Protein AF-A0A7U9KRT1-F1 (afdb_monomer)

Nearest PDB structures (foldseek):
  8ajo-assembly1_B  TM=6.894E-01  e=4.470E+00  Homo sapiens
  2a6h-assembly2_N  TM=6.662E-01  e=2.877E+00  Thermus thermophilus
  8t9a-assembly1_B  TM=6.793E-01  e=7.395E+00  Homo sapiens
  6vtw-assembly1_A  TM=4.989E-01  e=4.470E+00  Human respiratory syncytial virus A2
  6l8q-assembly1_G-3  TM=5.501E-01  e=7.876E+00  Myotis davidii

Radius of gyration: 13.51 Å; Cα contacts (8 Å, |Δi|>4): 73; chains: 1; bounding box: 36×38×22 Å

Structure (mmCIF, N/CA/C/O backbone):
data_AF-A0A7U9KRT1-F1
#
_entry.id   AF-A0A7U9KRT1-F1
#
loop_
_atom_site.group_PDB
_atom_site.id
_atom_site.type_symbol
_atom_site.label_atom_id
_atom_site.label_alt_id
_atom_site.label_comp_id
_atom_site.label_asym_id
_atom_site.label_entity_id
_atom_site.label_seq_id
_atom_site.pdbx_PDB_ins_code
_atom_site.Cartn_x
_atom_site.Cartn_y
_atom_site.Cartn_z
_atom_site.occupancy
_atom_site.B_iso_or_equiv
_atom_site.auth_seq_id
_atom_site.auth_comp_id
_atom_site.auth_asym_id
_atom_site.auth_atom_id
_atom_site.pdbx_PDB_model_num
ATOM 1 N N . MET A 1 1 ? -17.775 14.723 3.066 1.00 37.41 1 MET A N 1
ATOM 2 C CA . MET A 1 1 ? -17.312 13.324 3.168 1.00 37.41 1 MET A CA 1
ATOM 3 C C . MET A 1 1 ? -16.003 13.355 3.924 1.00 37.41 1 MET A C 1
ATOM 5 O O . MET A 1 1 ? -15.090 14.024 3.466 1.00 37.41 1 MET A O 1
ATOM 9 N N . SER A 1 2 ? -15.953 12.773 5.122 1.00 44.84 2 SER A N 1
ATOM 10 C CA . SER A 1 2 ? -14.724 12.737 5.917 1.00 44.84 2 SER A CA 1
ATOM 11 C C . SER A 1 2 ? -13.866 11.605 5.362 1.00 44.84 2 SER A C 1
ATOM 13 O O . SER A 1 2 ? -14.017 10.446 5.738 1.00 44.84 2 SER A O 1
ATOM 15 N N . THR A 1 3 ? -13.078 11.917 4.337 1.00 57.53 3 THR A N 1
ATOM 16 C CA . THR A 1 3 ? -12.049 11.018 3.826 1.00 57.53 3 THR A CA 1
ATOM 17 C C . THR A 1 3 ? -11.017 10.916 4.934 1.00 57.53 3 THR A C 1
ATOM 19 O O . THR A 1 3 ? -10.336 11.895 5.219 1.00 57.53 3 THR A O 1
ATOM 22 N N . THR A 1 4 ? -10.941 9.773 5.613 1.00 65.12 4 THR A N 1
ATOM 23 C CA . THR A 1 4 ? -9.819 9.482 6.506 1.00 65.12 4 THR A CA 1
ATOM 24 C C . THR A 1 4 ? -8.541 9.732 5.711 1.00 65.12 4 THR A C 1
ATOM 26 O O . THR A 1 4 ? -8.322 9.078 4.690 1.00 65.12 4 THR A O 1
ATOM 29 N N . GLU A 1 5 ? -7.753 10.733 6.106 1.00 74.81 5 GLU A N 1
ATOM 30 C CA . GLU A 1 5 ? -6.522 11.074 5.400 1.00 74.81 5 GLU A CA 1
ATOM 31 C C . GLU A 1 5 ? -5.567 9.881 5.497 1.00 74.81 5 GLU A C 1
ATOM 33 O O . GLU A 1 5 ? -5.073 9.526 6.567 1.00 74.81 5 GLU A O 1
ATOM 38 N N . LEU A 1 6 ? -5.373 9.197 4.370 1.00 82.00 6 LEU A N 1
ATOM 39 C CA . LEU A 1 6 ? -4.478 8.055 4.275 1.00 82.00 6 LEU A CA 1
ATOM 40 C C . LEU A 1 6 ? -3.035 8.555 4.383 1.00 82.00 6 LEU A C 1
ATOM 42 O O . LEU A 1 6 ? -2.576 9.317 3.532 1.00 82.00 6 LEU A O 1
ATOM 46 N N . VAL A 1 7 ? -2.315 8.108 5.412 1.00 86.00 7 VAL A N 1
ATOM 47 C CA . VAL A 1 7 ? -0.881 8.386 5.561 1.00 86.00 7 VAL A CA 1
ATOM 48 C C . VAL A 1 7 ? -0.102 7.380 4.717 1.00 86.00 7 VAL A C 1
ATOM 50 O O . VAL A 1 7 ? -0.090 6.186 5.020 1.00 86.00 7 VAL A O 1
ATOM 53 N N . TRP A 1 8 ? 0.517 7.862 3.639 1.00 86.44 8 TRP A N 1
ATOM 54 C CA . TRP A 1 8 ? 1.219 7.040 2.653 1.00 86.44 8 TRP A CA 1
ATOM 55 C C . TRP A 1 8 ? 2.713 6.918 2.960 1.00 86.44 8 TRP A C 1
ATOM 57 O O . TRP A 1 8 ? 3.393 7.912 3.209 1.00 86.44 8 TRP A O 1
ATOM 67 N N . PHE A 1 9 ? 3.232 5.695 2.867 1.00 84.62 9 PHE A N 1
ATOM 68 C CA . PHE A 1 9 ? 4.645 5.366 3.033 1.00 84.62 9 PHE A CA 1
ATOM 69 C C . PHE A 1 9 ? 5.199 4.776 1.739 1.00 84.62 9 PHE A C 1
ATOM 71 O O . PHE A 1 9 ? 4.606 3.869 1.153 1.00 84.62 9 PHE A O 1
ATOM 78 N N . LYS A 1 10 ? 6.360 5.265 1.307 1.00 79.06 10 LYS A N 1
ATOM 79 C CA . LYS A 1 10 ? 7.059 4.763 0.121 1.00 79.06 10 LYS A CA 1
ATOM 80 C C . LYS A 1 10 ? 7.956 3.580 0.492 1.00 79.06 10 LYS A C 1
ATOM 82 O O . LYS A 1 10 ? 8.661 3.632 1.497 1.00 79.06 10 LYS A O 1
ATOM 87 N N . SER A 1 11 ? 7.940 2.515 -0.308 1.00 69.25 11 SER A N 1
ATOM 88 C CA . SER A 1 11 ? 8.753 1.319 -0.041 1.00 69.25 11 SER A CA 1
ATOM 89 C C . SER A 1 11 ? 10.253 1.541 -0.287 1.00 69.25 11 SER A C 1
ATOM 91 O O . SER A 1 11 ? 10.636 2.164 -1.278 1.00 69.25 11 SER A O 1
ATOM 93 N N . SER A 1 12 ? 11.110 0.934 0.542 1.00 58.62 12 SER A N 1
ATOM 94 C CA . SER A 1 12 ? 12.578 1.031 0.446 1.00 58.62 12 SER A CA 1
ATOM 95 C C . SER A 1 12 ? 13.215 0.218 -0.695 1.00 58.62 12 SER A C 1
ATOM 97 O O . SER A 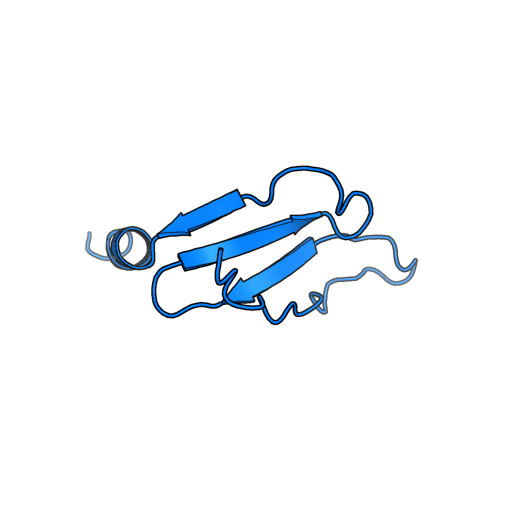1 12 ? 14.370 0.461 -1.022 1.00 58.62 12 SER A O 1
ATOM 99 N N . TYR A 1 13 ? 12.483 -0.690 -1.357 1.00 59.09 13 TYR A N 1
ATOM 100 C CA . TYR A 1 13 ? 12.905 -1.365 -2.606 1.00 59.09 13 TYR A CA 1
ATOM 101 C C . TYR A 1 13 ? 12.700 -0.487 -3.852 1.00 59.09 13 TYR A C 1
ATOM 103 O O . TYR A 1 13 ? 12.335 -0.935 -4.938 1.00 59.09 13 TYR A O 1
ATOM 111 N N . SER A 1 14 ? 12.992 0.799 -3.681 1.00 54.28 14 SER A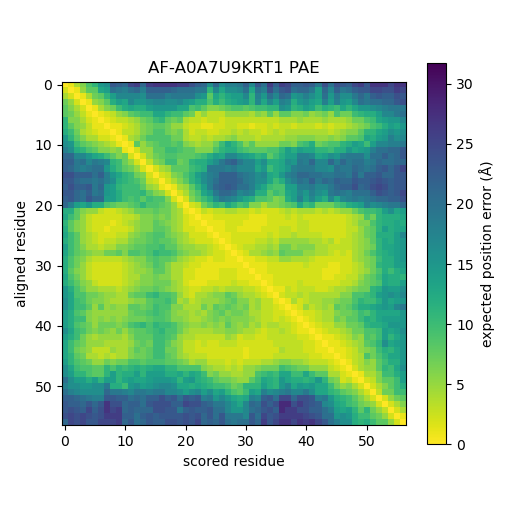 N 1
ATOM 112 C CA . SER A 1 14 ? 13.236 1.721 -4.778 1.00 54.28 14 SER A CA 1
ATOM 113 C C . SER A 1 14 ? 14.632 1.389 -5.306 1.00 54.28 14 SER A C 1
ATOM 115 O O . SER A 1 14 ? 15.628 1.786 -4.707 1.00 54.28 14 SER A O 1
ATOM 117 N N . GLY A 1 15 ? 14.733 0.576 -6.363 1.00 54.00 15 GLY A N 1
ATOM 118 C CA . GLY A 1 15 ? 16.023 0.287 -7.003 1.00 54.00 15 GLY A CA 1
ATOM 119 C C . GLY A 1 15 ? 16.785 1.584 -7.312 1.00 54.00 15 GLY A C 1
ATOM 120 O O . GLY A 1 15 ? 16.166 2.634 -7.474 1.00 54.00 15 GLY A O 1
ATOM 121 N N . SER A 1 16 ? 18.118 1.515 -7.405 1.00 54.28 16 SER A N 1
ATOM 122 C CA . SER A 1 16 ? 19.062 2.654 -7.453 1.00 54.28 16 SER A CA 1
ATOM 123 C C . SER A 1 16 ? 18.810 3.736 -8.530 1.00 54.28 16 SER A C 1
ATOM 125 O O . SER A 1 16 ? 19.527 4.732 -8.566 1.00 54.28 16 SER A O 1
ATOM 127 N N . SER A 1 17 ? 17.805 3.563 -9.390 1.00 58.88 17 SER A N 1
ATOM 128 C CA . SER A 1 17 ? 17.339 4.513 -10.408 1.00 58.88 17 SER A CA 1
ATOM 129 C C . SER A 1 17 ? 16.043 5.254 -10.029 1.00 58.88 17 SER A C 1
ATOM 131 O O . SER A 1 17 ? 15.515 5.991 -10.852 1.00 58.88 17 SER A O 1
ATOM 133 N N . GLY A 1 18 ? 15.516 5.081 -8.807 1.00 55.25 18 GLY A N 1
ATOM 134 C CA . GLY A 1 18 ? 14.342 5.817 -8.304 1.00 55.25 18 GLY A CA 1
ATOM 135 C C . GLY A 1 18 ? 13.000 5.372 -8.897 1.00 55.25 18 GLY A C 1
ATOM 136 O O . GLY A 1 18 ? 12.006 6.084 -8.777 1.00 55.25 18 GLY A O 1
ATOM 137 N N . ASP A 1 19 ? 12.972 4.201 -9.537 1.00 59.72 19 ASP A N 1
ATOM 138 C CA . ASP A 1 19 ? 11.947 3.870 -10.530 1.00 59.72 19 ASP A CA 1
ATOM 139 C C . ASP A 1 19 ? 10.893 2.842 -10.081 1.00 59.72 19 ASP A C 1
ATOM 141 O O . ASP A 1 19 ? 10.080 2.422 -10.896 1.00 59.72 19 ASP A O 1
ATOM 145 N N . SER A 1 20 ? 10.837 2.478 -8.794 1.00 59.22 20 SER A N 1
ATOM 146 C CA . SER A 1 20 ? 9.813 1.568 -8.254 1.00 59.22 20 SER A CA 1
ATOM 147 C C . SER A 1 20 ? 9.200 2.107 -6.965 1.00 59.22 20 SER A C 1
ATOM 149 O O . SER A 1 20 ? 9.923 2.300 -5.995 1.00 59.22 20 SER A O 1
ATOM 151 N N . CYS A 1 21 ? 7.890 2.260 -6.773 1.00 72.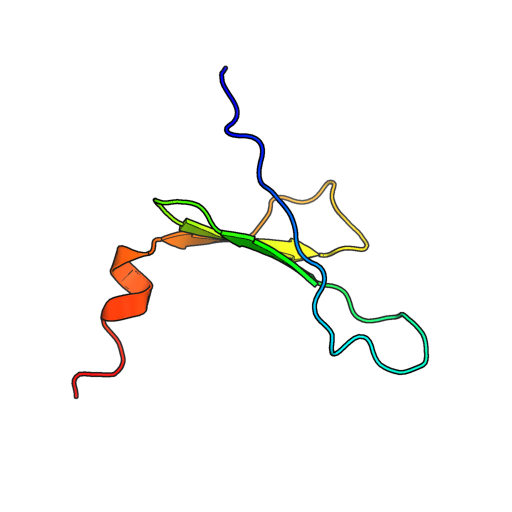56 21 CYS A N 1
ATOM 152 C CA . CYS A 1 21 ? 6.725 2.612 -7.616 1.00 72.56 21 CYS A CA 1
ATOM 153 C C . CYS A 1 21 ? 5.447 2.408 -6.789 1.00 72.56 21 CYS A C 1
ATOM 155 O O . CYS A 1 21 ? 4.365 2.601 -7.307 1.00 72.56 21 CYS A O 1
ATOM 157 N N . VAL A 1 22 ? 5.534 2.003 -5.516 1.00 78.19 22 VAL A N 1
ATOM 158 C CA . VAL A 1 22 ? 4.352 1.745 -4.696 1.00 78.19 22 VAL A CA 1
ATOM 159 C C . VAL A 1 22 ? 4.394 2.512 -3.385 1.00 78.19 22 VAL A C 1
ATOM 161 O O . VAL A 1 22 ? 5.431 2.618 -2.724 1.00 78.19 22 VAL A O 1
ATOM 164 N N . GLU A 1 23 ? 3.239 3.050 -3.022 1.00 85.94 23 GLU A N 1
ATOM 165 C CA . GLU A 1 23 ? 2.983 3.666 -1.729 1.00 85.94 23 GLU A CA 1
ATOM 166 C C . GLU A 1 23 ? 1.916 2.859 -1.001 1.00 85.94 23 GLU A C 1
ATOM 168 O O . GLU A 1 23 ? 0.939 2.404 -1.603 1.00 85.94 23 GLU A O 1
ATOM 173 N N . VAL A 1 24 ? 2.107 2.688 0.303 1.00 86.81 24 VAL A N 1
ATOM 174 C CA . VAL A 1 24 ? 1.206 1.914 1.155 1.00 86.81 24 VAL A CA 1
ATOM 175 C C . VAL A 1 24 ? 0.661 2.809 2.256 1.00 86.81 24 VAL A C 1
ATOM 177 O O . VAL A 1 24 ? 1.424 3.529 2.893 1.00 86.81 24 VAL A O 1
ATOM 180 N N . ALA A 1 25 ? -0.644 2.751 2.498 1.00 89.12 25 ALA A N 1
ATOM 181 C CA . ALA A 1 25 ? -1.287 3.375 3.647 1.00 89.12 25 ALA A CA 1
ATOM 182 C C . ALA A 1 25 ? -2.017 2.311 4.459 1.00 89.12 25 ALA A C 1
ATOM 184 O O . ALA A 1 25 ? -2.742 1.476 3.917 1.00 89.12 25 ALA A O 1
ATOM 185 N N . VAL A 1 26 ? -1.822 2.333 5.773 1.00 86.88 26 VAL A N 1
ATOM 186 C CA . VAL A 1 26 ? -2.450 1.377 6.685 1.00 86.88 26 VAL A CA 1
ATOM 187 C C . VAL A 1 26 ? -3.505 2.107 7.495 1.00 86.88 26 VAL A C 1
ATOM 189 O O . VAL A 1 26 ? -3.209 3.087 8.170 1.00 86.88 26 VAL A O 1
ATOM 192 N N . THR A 1 27 ? -4.730 1.599 7.445 1.00 85.56 27 THR A N 1
ATOM 193 C CA . THR A 1 27 ? -5.836 2.041 8.297 1.00 85.56 27 THR A CA 1
ATOM 194 C C . THR A 1 27 ? -6.239 0.924 9.254 1.00 85.56 27 THR A C 1
ATOM 196 O O . THR A 1 27 ? -5.753 -0.212 9.168 1.00 85.56 27 THR A O 1
ATOM 199 N N . GLU A 1 28 ? -7.169 1.227 10.156 1.00 82.88 28 GLU A N 1
ATOM 200 C CA . GLU A 1 28 ? -7.773 0.223 11.035 1.00 82.88 28 GLU A CA 1
ATOM 201 C C . GLU A 1 28 ? -8.513 -0.872 10.246 1.00 82.88 28 GLU A C 1
ATOM 203 O O . GLU A 1 28 ? -8.577 -2.022 10.677 1.00 82.88 28 GLU A O 1
ATOM 208 N N . GLN A 1 29 ? -9.034 -0.539 9.061 1.00 83.44 29 GLN A N 1
ATOM 209 C CA . GLN A 1 29 ? -9.928 -1.411 8.296 1.00 83.44 29 GLN A CA 1
ATOM 210 C C . GLN A 1 29 ? -9.231 -2.117 7.127 1.00 83.44 29 GLN A C 1
ATOM 212 O O . GLN A 1 29 ? -9.600 -3.240 6.765 1.00 83.44 29 GLN A O 1
ATOM 217 N N . ALA A 1 30 ? -8.231 -1.476 6.526 1.00 86.75 30 ALA A N 1
ATOM 218 C CA . ALA A 1 30 ? -7.622 -1.932 5.285 1.00 86.75 30 ALA A CA 1
ATOM 219 C C . ALA A 1 30 ? -6.164 -1.489 5.129 1.00 86.75 30 ALA A C 1
ATOM 221 O O . ALA A 1 30 ? -5.725 -0.486 5.698 1.00 86.75 30 ALA A O 1
ATOM 222 N N . VAL A 1 31 ? -5.441 -2.237 4.304 1.00 88.75 31 VAL A N 1
ATOM 223 C CA . VAL A 1 31 ? -4.149 -1.853 3.740 1.00 88.75 31 VAL A CA 1
ATOM 224 C C . VAL A 1 31 ? -4.397 -1.380 2.313 1.00 88.75 31 VAL A C 1
ATOM 226 O O . VAL A 1 31 ? -4.874 -2.149 1.479 1.00 88.75 31 VAL A O 1
ATOM 229 N N . CYS A 1 32 ? -4.090 -0.119 2.041 1.00 89.00 32 CYS A N 1
ATOM 230 C CA . CYS A 1 32 ? -4.202 0.493 0.726 1.00 89.00 32 CYS A CA 1
ATOM 231 C C . CYS A 1 32 ? -2.833 0.502 0.043 1.00 89.00 32 CYS A C 1
ATOM 233 O O . CYS A 1 32 ? -1.844 0.880 0.665 1.00 89.00 32 CYS A O 1
ATOM 235 N N . VAL A 1 33 ? -2.774 0.125 -1.231 1.00 88.69 33 VAL A N 1
ATOM 236 C CA . VAL A 1 33 ? -1.570 0.113 -2.068 1.00 88.69 33 VAL A CA 1
ATOM 237 C C . VAL A 1 33 ? -1.873 0.885 -3.343 1.00 88.69 33 VAL A C 1
ATOM 239 O O . VAL A 1 33 ? -2.870 0.614 -4.014 1.00 88.69 33 VAL A O 1
ATOM 242 N N . ARG A 1 34 ? -1.026 1.848 -3.696 1.00 87.44 34 ARG A N 1
ATOM 243 C CA . ARG A 1 34 ? -1.141 2.590 -4.956 1.00 87.44 34 ARG A CA 1
ATOM 244 C C . ARG A 1 34 ? 0.186 2.662 -5.676 1.00 87.44 34 ARG A C 1
ATOM 246 O O . ARG A 1 34 ? 1.233 2.509 -5.053 1.00 87.44 34 ARG A O 1
ATOM 253 N N . ASP A 1 35 ? 0.113 2.949 -6.967 1.00 83.00 35 ASP A N 1
ATOM 254 C CA . ASP A 1 35 ? 1.283 3.302 -7.750 1.00 83.00 35 ASP A CA 1
ATOM 255 C C . ASP A 1 35 ? 1.694 4.759 -7.457 1.00 83.00 35 ASP A C 1
ATOM 257 O O . ASP A 1 35 ? 0.864 5.667 -7.439 1.00 83.00 35 ASP A O 1
ATOM 261 N N . SER A 1 36 ? 2.977 4.978 -7.180 1.00 79.31 36 SER A N 1
ATOM 262 C CA . SER A 1 36 ? 3.540 6.292 -6.851 1.00 79.31 36 SER A CA 1
ATOM 263 C C . SER A 1 36 ? 3.655 7.202 -8.076 1.00 79.31 36 SER A C 1
ATOM 265 O O . SER A 1 36 ? 3.819 8.409 -7.895 1.00 79.31 36 SER A O 1
ATOM 267 N N . LYS A 1 37 ? 3.646 6.650 -9.296 1.00 76.50 37 LYS A N 1
ATOM 268 C CA . LYS A 1 37 ? 3.765 7.403 -10.552 1.00 76.50 37 LYS A CA 1
ATOM 269 C C . LYS A 1 37 ? 2.400 7.843 -11.081 1.00 76.50 37 LYS A C 1
ATOM 271 O O . LYS A 1 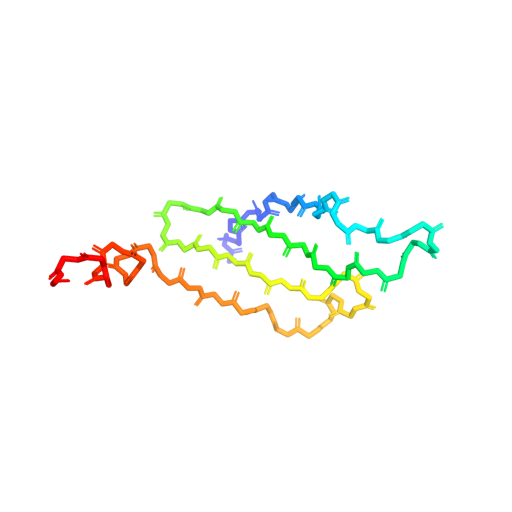37 ? 2.329 8.838 -11.795 1.00 76.50 37 LYS A O 1
ATOM 276 N N . ASP A 1 38 ? 1.328 7.157 -10.697 1.00 76.44 38 ASP A N 1
ATOM 277 C CA . ASP A 1 38 ? -0.033 7.440 -11.140 1.00 76.44 38 ASP A CA 1
ATOM 278 C C . ASP A 1 38 ? -1.029 7.432 -9.967 1.00 76.44 38 ASP A C 1
ATOM 280 O O . ASP A 1 38 ? -1.901 6.572 -9.8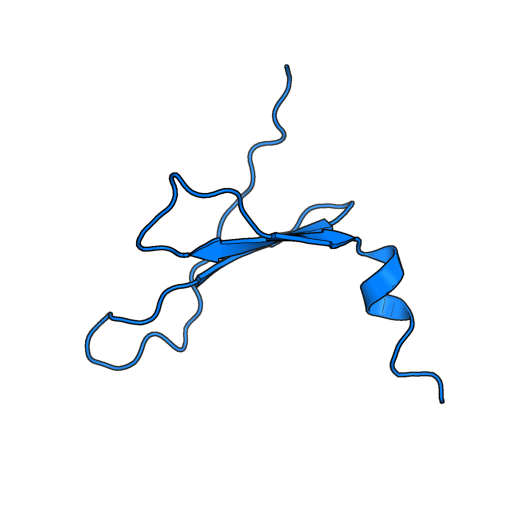32 1.00 76.44 38 ASP A O 1
ATOM 284 N N . VAL A 1 39 ? -0.912 8.456 -9.114 1.00 80.06 39 VAL A N 1
ATOM 285 C CA . VAL A 1 39 ? -1.784 8.674 -7.941 1.00 80.06 39 VAL A CA 1
ATOM 286 C C . VAL A 1 39 ? -3.233 9.015 -8.306 1.00 80.06 39 VAL A C 1
ATOM 288 O O . VAL A 1 39 ? -4.086 9.088 -7.422 1.00 80.06 39 VAL A O 1
ATOM 291 N N . SER A 1 40 ? -3.506 9.256 -9.593 1.00 80.88 40 SER A N 1
ATOM 292 C CA . SER A 1 40 ? -4.848 9.527 -10.111 1.00 80.88 40 SER A CA 1
ATOM 293 C C . SER A 1 40 ? -5.680 8.251 -10.247 1.00 80.88 40 SER A C 1
ATOM 295 O O . SER A 1 40 ? -6.913 8.299 -10.197 1.00 80.88 40 SER A O 1
ATOM 297 N N . ARG A 1 41 ? -5.012 7.098 -10.380 1.00 80.00 41 ARG A N 1
ATOM 298 C CA . ARG A 1 41 ? -5.676 5.799 -10.438 1.00 80.00 41 ARG A CA 1
ATOM 299 C C . ARG A 1 41 ? -6.189 5.386 -9.056 1.00 80.00 41 ARG A C 1
ATOM 301 O O . ARG A 1 41 ? -5.573 5.710 -8.038 1.00 80.00 41 ARG A O 1
ATOM 308 N N . PRO A 1 42 ? -7.295 4.626 -8.998 1.00 83.75 42 PRO A N 1
ATOM 309 C CA . PRO A 1 42 ? -7.776 4.052 -7.750 1.00 83.75 42 PRO A CA 1
ATOM 310 C C . PRO A 1 42 ? -6.695 3.199 -7.082 1.00 83.75 42 PRO A C 1
ATOM 312 O O . PRO A 1 42 ? -6.044 2.380 -7.732 1.00 83.75 42 PRO A O 1
ATOM 315 N N . HIS A 1 43 ? -6.531 3.370 -5.772 1.00 86.31 43 HIS A N 1
ATOM 316 C CA . HIS A 1 43 ? -5.662 2.510 -4.982 1.00 86.31 43 HIS A CA 1
ATOM 317 C C . HIS A 1 43 ? -6.338 1.157 -4.737 1.00 86.31 43 HIS A C 1
ATOM 319 O O . HIS A 1 43 ? -7.554 1.068 -4.558 1.00 86.31 43 HIS A O 1
ATOM 325 N N . PHE A 1 44 ? -5.543 0.096 -4.696 1.00 88.12 44 PHE A N 1
ATOM 326 C CA . PHE A 1 44 ? -6.001 -1.228 -4.305 1.00 88.12 44 PHE A CA 1
ATOM 327 C C . PHE A 1 44 ? -6.123 -1.295 -2.779 1.00 88.12 44 PHE A C 1
ATOM 329 O O . PHE A 1 44 ? -5.203 -0.880 -2.081 1.00 88.12 44 PHE A O 1
ATOM 336 N N . ALA A 1 45 ? -7.235 -1.800 -2.241 1.00 88.75 45 ALA A N 1
ATOM 337 C CA . ALA A 1 45 ? -7.462 -1.885 -0.797 1.00 88.75 45 ALA A CA 1
ATOM 338 C C . ALA A 1 45 ? -7.754 -3.327 -0.371 1.00 88.75 45 ALA A C 1
ATOM 340 O O . ALA A 1 45 ? -8.754 -3.919 -0.776 1.00 88.75 45 ALA A O 1
ATOM 341 N N . VAL A 1 46 ? -6.899 -3.876 0.489 1.00 86.06 46 VAL A N 1
ATOM 342 C CA . VAL A 1 46 ? -7.072 -5.203 1.092 1.00 86.06 46 VAL A CA 1
ATOM 343 C C . VAL A 1 46 ? -7.627 -5.036 2.498 1.00 86.06 46 VAL A C 1
ATOM 345 O O . VAL A 1 46 ? -7.013 -4.379 3.339 1.00 86.06 46 VAL A O 1
ATOM 348 N N . ARG A 1 47 ? -8.781 -5.641 2.791 1.00 83.94 47 ARG A N 1
ATOM 349 C CA . ARG A 1 47 ? -9.360 -5.614 4.143 1.00 83.94 47 ARG A CA 1
ATOM 350 C C . ARG A 1 47 ? -8.493 -6.397 5.128 1.00 83.94 47 ARG A C 1
ATOM 352 O O . ARG A 1 47 ? -8.061 -7.509 4.836 1.00 83.94 47 ARG A O 1
ATOM 359 N N . ARG A 1 48 ? -8.303 -5.861 6.339 1.00 71.25 48 ARG A N 1
ATOM 360 C CA . ARG A 1 48 ? -7.491 -6.515 7.386 1.00 71.25 48 ARG A CA 1
ATOM 361 C C . ARG A 1 48 ? -8.009 -7.894 7.815 1.00 71.25 48 ARG A C 1
ATOM 363 O O . ARG A 1 48 ? -7.204 -8.718 8.236 1.00 71.25 48 ARG A O 1
ATOM 370 N N . GLY A 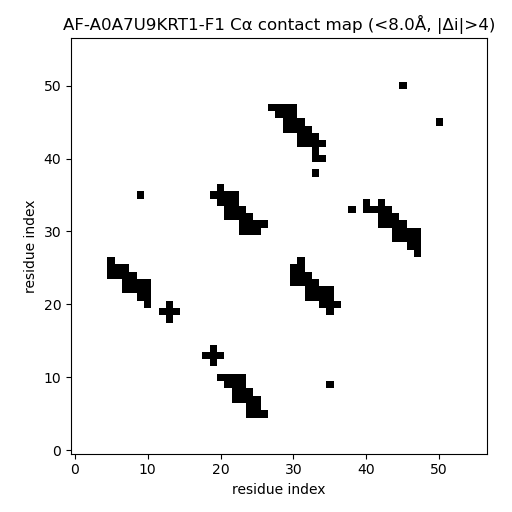1 49 ? -9.318 -8.142 7.721 1.00 70.88 49 GLY A N 1
ATOM 371 C CA . GLY A 1 49 ? -9.918 -9.444 8.044 1.00 70.88 49 GLY A CA 1
ATOM 372 C C . GLY A 1 49 ? -9.430 -10.579 7.138 1.00 70.88 49 GLY A C 1
ATOM 373 O O . GLY A 1 49 ? -9.199 -11.681 7.622 1.00 70.88 49 GLY A O 1
ATOM 374 N N . GLU A 1 50 ? -9.167 -10.276 5.865 1.00 66.25 50 GLU A N 1
ATOM 375 C CA . GLU A 1 50 ? -8.721 -11.244 4.852 1.00 66.25 50 GLU A CA 1
ATOM 376 C C . GLU A 1 50 ? -7.223 -11.566 4.980 1.00 66.25 50 GLU A C 1
ATOM 378 O O . GLU A 1 50 ? -6.791 -12.684 4.715 1.00 66.25 50 GLU A O 1
ATOM 383 N N . TRP A 1 51 ? -6.414 -10.613 5.466 1.00 58.84 51 TRP A N 1
ATOM 384 C CA . TRP A 1 51 ? -4.969 -10.808 5.666 1.00 58.84 51 TRP A CA 1
ATOM 385 C C . TRP A 1 51 ? -4.659 -11.900 6.703 1.00 58.84 51 TRP A C 1
ATOM 387 O O . TRP A 1 51 ? -3.611 -12.541 6.662 1.00 58.84 51 TRP A O 1
ATOM 397 N N . ARG A 1 52 ? -5.571 -12.124 7.657 1.00 58.31 52 ARG A N 1
ATOM 398 C CA . ARG A 1 52 ? -5.366 -13.033 8.795 1.00 58.31 52 ARG A CA 1
ATOM 399 C C . ARG A 1 52 ? -5.741 -14.493 8.512 1.00 58.31 52 ARG A C 1
ATOM 401 O O . ARG A 1 52 ? -5.612 -15.309 9.418 1.00 58.31 52 ARG A O 1
ATOM 408 N N . GLY A 1 53 ? -6.206 -14.817 7.302 1.00 54.84 53 GLY A N 1
ATOM 409 C CA . GLY A 1 53 ? -6.801 -16.122 6.991 1.00 54.84 53 GLY A CA 1
ATOM 410 C C . GLY A 1 53 ? -5.905 -17.154 6.297 1.00 54.84 53 GLY A C 1
ATOM 411 O O . GLY A 1 53 ? -6.277 -18.318 6.273 1.00 54.84 53 GLY A O 1
ATOM 412 N N . SER A 1 54 ? -4.744 -16.788 5.738 1.00 53.38 54 SER A N 1
ATOM 413 C CA . SER A 1 54 ? -4.069 -17.677 4.767 1.00 53.38 54 SER A CA 1
ATOM 414 C C . SER A 1 54 ? -2.877 -18.495 5.287 1.00 53.38 54 SER A C 1
ATOM 416 O O . SER A 1 54 ? -2.351 -19.299 4.525 1.00 53.38 54 SER A O 1
ATOM 418 N N . TRP A 1 55 ? -2.422 -18.318 6.534 1.00 55.66 55 TRP A N 1
AT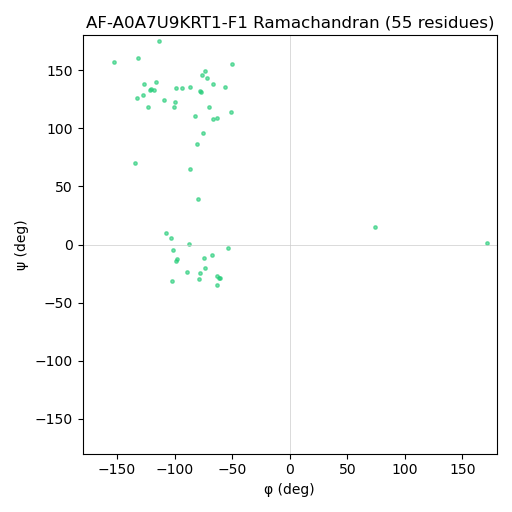OM 419 C CA . TRP A 1 55 ? -1.306 -19.125 7.075 1.00 55.66 55 TRP A CA 1
ATOM 420 C C . TRP A 1 55 ? -1.782 -20.308 7.937 1.00 55.66 55 TRP A C 1
ATOM 422 O O . TRP A 1 55 ? -1.006 -21.193 8.266 1.00 55.66 55 TRP A O 1
ATOM 432 N N . ALA A 1 56 ? -3.057 -20.360 8.324 1.00 48.00 56 ALA A N 1
ATOM 433 C CA . ALA A 1 56 ? -3.574 -21.441 9.162 1.00 48.00 56 ALA A CA 1
ATOM 434 C C . ALA A 1 56 ? -4.021 -22.648 8.315 1.00 48.00 56 ALA A C 1
ATOM 436 O O . ALA A 1 56 ? -5.209 -22.958 8.252 1.00 48.00 56 ALA A O 1
ATOM 437 N N . SER A 1 57 ? -3.089 -23.309 7.628 1.00 49.81 57 SER A N 1
ATOM 438 C CA . SER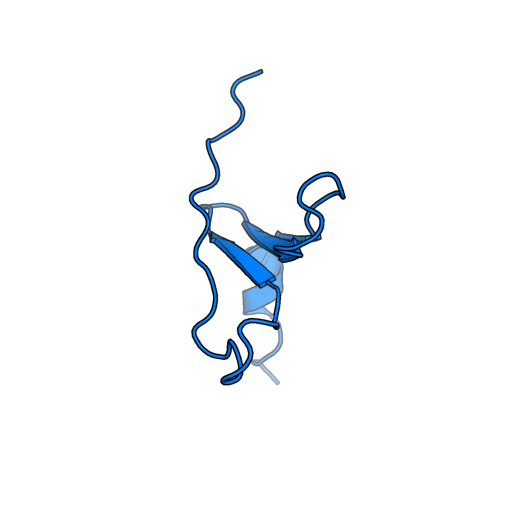 A 1 57 ? -3.223 -24.692 7.137 1.00 49.81 57 SER A CA 1
ATOM 439 C C . SER A 1 57 ? -1.846 -25.322 7.002 1.00 49.81 57 SER A C 1
ATOM 441 O O . SER A 1 57 ? -0.981 -24.683 6.366 1.00 49.81 57 SER A O 1
#

pLDDT: mean 72.5, std 14.32, range [37.41, 89.12]

Organism: NCBI:txid1306181

Secondary structure (DSSP, 8-state):
-------EEE-S---TTS---EEEEE-SSEEEEEESS-TTSPPEEEEHHHHTSSS--

Solvent-accessible surface area (backbone atoms only — not comparable to full-atom values): 3702 Å² total; per-residue (Å²): 132,90,72,77,80,74,64,71,43,74,56,86,79,36,50,101,80,74,76,45,51,47,29,39,23,76,56,96,60,30,43,33,41,34,46,65,87,49,74,86,53,86,59,50,71,46,50,53,78,66,72,75,61,78,77,84,121

Sequence (57 aa):
MSTTELVWFKSSYSGSSGDSCVEVAVTEQAVCVRDSKDVSRPHFAVRRGEWRGSWAS

Mean predict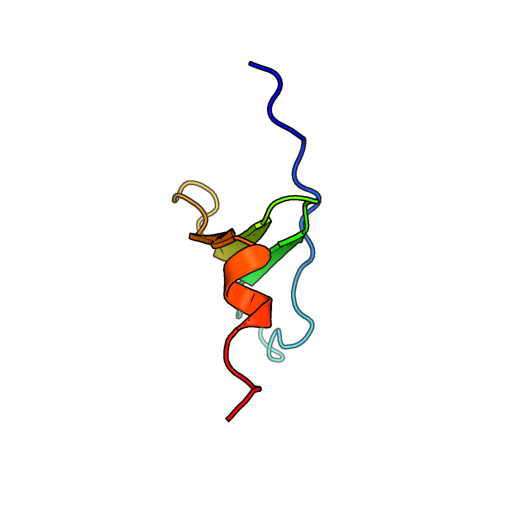ed aligned error: 9.64 Å

InterPro domains:
  IPR007278 Domain of unknown function DUF397 [PF04149] (6-52)

Foldseek 3Di:
DPDPPFDWDDDPPCPPVNPDFWIWGDDPFWIWIDGPVCPVDDTDTDGPVVVPPPPPD